Protein AF-A0A7J9WJJ9-F1 (afdb_monomer_lite)

Radius of gyration: 13.2 Å; chains: 1; bounding box: 28×28×44 Å

Foldseek 3Di:
DDLLVLLLVLLLVCLPDQDHPNAGRDPVLSVLSNQQSVPDSLVVLLPPDLVSQLCSSVVSSCVVVPCPCVVDVSSSVSSSVCSVCSNVSSPPPPDDDD

Secondary structure (DSSP, 8-state):
--HHHHHHHHHHHTTSSSEETTEE--HHHHHHHHHHHHHS-HHHHTTS-HHHHHHHHHHHHHHHSTTHHHH-HHHHHHHHHHHHHHHHHTS----S--

Sequence (98 aa):
MTRTGAAATTVLSEFDPAWRDDVPVFACCRKSVATAVEKLDLVEISSLDVTERVQAIRGVVEAEQPGHLAAHRCCAGHLANVAFDLPELIAPEVEAGA

Structure (mmCIF, N/CA/C/O backbone):
data_AF-A0A7J9WJJ9-F1
#
_entry.id   AF-A0A7J9WJJ9-F1
#
loop_
_atom_site.group_PDB
_atom_site.id
_atom_site.type_symbol
_atom_site.label_atom_id
_atom_site.label_alt_id
_atom_site.label_comp_id
_atom_site.label_asym_id
_atom_site.label_entity_id
_atom_site.label_seq_id
_atom_site.pdbx_PDB_ins_code
_atom_site.Cartn_x
_atom_site.Cartn_y
_atom_site.Cartn_z
_atom_site.occupancy
_atom_site.B_iso_or_equiv
_atom_site.auth_seq_id
_atom_site.auth_comp_id
_atom_site.auth_asym_id
_atom_site.auth_atom_id
_atom_site.pdbx_PDB_model_num
ATOM 1 N N . MET A 1 1 ? -8.417 16.807 9.330 1.00 58.03 1 MET A N 1
ATOM 2 C CA . MET A 1 1 ? -7.851 15.628 8.643 1.00 58.03 1 MET A CA 1
ATOM 3 C C . MET A 1 1 ? -8.591 14.409 9.176 1.00 58.03 1 MET A C 1
ATOM 5 O O . MET A 1 1 ? -8.731 14.314 10.389 1.00 58.03 1 MET A O 1
ATOM 9 N N . THR A 1 2 ? -9.187 13.569 8.326 1.00 69.81 2 THR A N 1
ATOM 10 C CA . THR A 1 2 ? -9.855 12.333 8.782 1.00 69.81 2 THR A CA 1
ATOM 11 C C . THR A 1 2 ? -8.800 11.325 9.247 1.00 69.81 2 THR A C 1
ATOM 13 O O . THR A 1 2 ? -7.663 11.381 8.779 1.00 69.81 2 THR A O 1
ATOM 16 N N . ARG A 1 3 ? -9.154 10.402 10.154 1.00 67.69 3 ARG A N 1
ATOM 17 C CA . ARG A 1 3 ? -8.228 9.357 10.641 1.00 67.69 3 ARG A CA 1
ATOM 18 C C . ARG A 1 3 ? -7.635 8.547 9.478 1.00 67.69 3 ARG A C 1
ATOM 20 O O . ARG A 1 3 ? -6.430 8.334 9.437 1.00 67.69 3 ARG A O 1
ATOM 27 N N . THR A 1 4 ? -8.462 8.224 8.487 1.00 76.75 4 THR A N 1
ATOM 28 C CA . THR A 1 4 ? -8.057 7.575 7.231 1.00 76.75 4 THR A CA 1
ATOM 29 C C . THR A 1 4 ? -7.076 8.427 6.411 1.00 76.75 4 THR A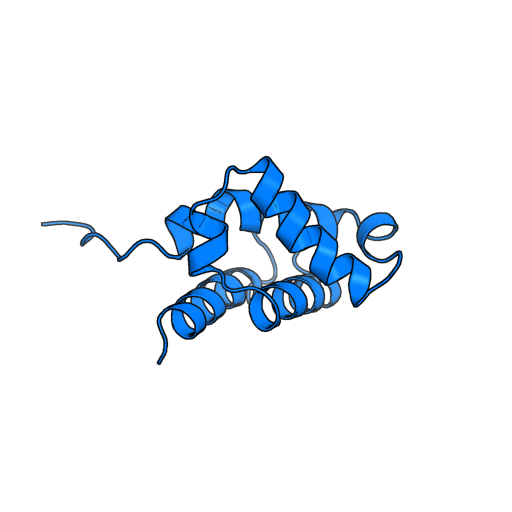 C 1
ATOM 31 O O . THR A 1 4 ? -6.112 7.901 5.870 1.00 76.75 4 THR A O 1
ATOM 34 N N . GLY A 1 5 ? -7.249 9.755 6.366 1.00 80.00 5 GLY A N 1
ATOM 35 C CA . GLY A 1 5 ? -6.320 10.655 5.668 1.00 80.00 5 GLY A CA 1
ATOM 36 C C . GLY A 1 5 ? -4.948 10.773 6.344 1.00 80.00 5 GLY A C 1
ATOM 37 O O . GLY A 1 5 ? -3.930 10.863 5.658 1.00 80.00 5 GLY A O 1
ATOM 38 N N . ALA A 1 6 ? -4.908 10.741 7.681 1.00 84.94 6 ALA A N 1
ATOM 39 C CA . ALA A 1 6 ? -3.655 10.690 8.437 1.00 84.94 6 ALA A CA 1
ATOM 40 C C . ALA A 1 6 ? -2.920 9.361 8.199 1.00 84.94 6 ALA A C 1
ATOM 42 O O . ALA A 1 6 ? -1.749 9.380 7.837 1.00 84.94 6 ALA A O 1
ATOM 43 N N . ALA A 1 7 ? -3.635 8.232 8.272 1.00 87.44 7 ALA A N 1
ATOM 44 C CA . ALA A 1 7 ? -3.091 6.911 7.956 1.00 87.44 7 ALA A CA 1
ATOM 45 C C . ALA A 1 7 ? -2.489 6.842 6.541 1.00 87.44 7 ALA A C 1
ATOM 47 O O . ALA A 1 7 ? -1.378 6.350 6.362 1.00 87.44 7 ALA A O 1
ATOM 48 N N . ALA A 1 8 ? -3.191 7.381 5.538 1.00 91.56 8 ALA A N 1
ATOM 49 C CA . ALA A 1 8 ? -2.689 7.418 4.166 1.00 91.56 8 ALA A CA 1
ATOM 50 C C . ALA A 1 8 ? -1.405 8.252 4.042 1.00 91.56 8 ALA A C 1
ATOM 52 O O . ALA A 1 8 ? -0.479 7.850 3.344 1.00 91.56 8 ALA A O 1
ATOM 53 N N . THR A 1 9 ? -1.328 9.386 4.746 1.00 93.44 9 THR A N 1
ATOM 54 C CA . THR A 1 9 ? -0.130 10.240 4.748 1.00 93.44 9 THR A CA 1
ATOM 55 C C . THR A 1 9 ? 1.063 9.516 5.368 1.00 93.44 9 THR A C 1
ATOM 57 O O . THR A 1 9 ? 2.128 9.514 4.759 1.00 93.44 9 THR A O 1
ATOM 60 N N . THR A 1 10 ? 0.875 8.848 6.512 1.00 93.50 10 THR A N 1
ATOM 61 C CA . THR A 1 10 ? 1.940 8.069 7.161 1.00 93.50 10 THR A CA 1
ATOM 62 C C . THR A 1 10 ? 2.446 6.944 6.263 1.00 93.50 10 THR A C 1
ATOM 64 O O . THR A 1 10 ? 3.648 6.788 6.086 1.00 93.50 10 THR A O 1
ATOM 67 N N . VAL A 1 11 ? 1.550 6.180 5.628 1.00 95.06 11 VAL A N 1
ATOM 68 C CA . VAL A 1 11 ? 1.978 5.109 4.715 1.00 95.06 11 VAL A CA 1
ATOM 69 C C . VAL A 1 11 ? 2.725 5.678 3.508 1.00 95.06 11 VAL A C 1
ATOM 71 O O . VAL A 1 11 ? 3.713 5.091 3.088 1.00 95.06 11 VAL A O 1
ATOM 74 N N . LEU A 1 12 ? 2.293 6.809 2.943 1.00 96.25 12 LEU A N 1
ATOM 75 C CA . LEU A 1 12 ? 2.969 7.412 1.791 1.00 96.25 12 LEU A CA 1
ATOM 76 C C . LEU A 1 12 ? 4.375 7.920 2.128 1.00 96.25 12 LEU A C 1
ATOM 78 O O . LEU A 1 12 ? 5.277 7.727 1.311 1.00 96.25 12 LEU A O 1
ATOM 82 N N . SER A 1 13 ? 4.586 8.499 3.316 1.00 95.50 13 SER A N 1
ATOM 83 C CA . SER A 1 13 ? 5.907 9.005 3.713 1.00 95.50 13 SER A CA 1
ATOM 84 C C . SER A 1 13 ? 6.966 7.905 3.820 1.00 95.50 13 SER A C 1
ATOM 86 O O . SER A 1 13 ? 8.133 8.154 3.523 1.00 95.50 13 SER A O 1
ATOM 88 N N . GLU A 1 14 ? 6.568 6.665 4.124 1.00 95.69 14 GLU A N 1
ATOM 89 C CA . GLU A 1 14 ? 7.469 5.498 4.125 1.00 95.69 14 GLU A CA 1
ATOM 90 C C . GLU A 1 14 ? 8.071 5.192 2.739 1.00 95.69 14 GLU A C 1
ATOM 92 O O . GLU A 1 14 ? 9.054 4.460 2.623 1.00 95.69 14 GLU A O 1
ATOM 97 N N . PHE A 1 15 ? 7.491 5.744 1.668 1.00 97.00 15 PHE A N 1
ATOM 98 C CA . PHE A 1 15 ? 7.927 5.540 0.285 1.00 97.00 15 PHE A CA 1
ATOM 99 C C . PHE A 1 15 ? 8.551 6.792 -0.352 1.00 97.00 15 PHE A C 1
ATOM 101 O O . PHE A 1 15 ? 8.921 6.757 -1.534 1.00 97.00 15 PHE A O 1
ATOM 108 N N . ASP A 1 16 ? 8.716 7.882 0.402 1.00 95.25 16 ASP A N 1
ATOM 109 C CA . ASP A 1 16 ? 9.452 9.063 -0.059 1.00 95.25 16 ASP A CA 1
ATOM 110 C C . ASP A 1 16 ? 10.947 8.759 -0.282 1.00 95.25 16 ASP A C 1
ATOM 112 O O . ASP A 1 16 ? 11.462 9.080 -1.365 1.00 95.25 16 ASP A O 1
ATOM 116 N N . PRO A 1 17 ? 11.656 8.076 0.645 1.00 95.94 17 PRO A N 1
ATOM 117 C CA . PRO A 1 17 ? 13.058 7.725 0.449 1.00 95.94 17 PRO A CA 1
ATOM 118 C C . PRO A 1 17 ? 13.288 6.801 -0.755 1.00 95.94 17 PRO A C 1
ATOM 120 O O . PRO A 1 17 ? 12.390 6.136 -1.273 1.00 95.94 17 PRO A O 1
ATOM 123 N N . ALA A 1 18 ? 14.538 6.725 -1.216 1.00 95.12 18 ALA A N 1
ATOM 124 C CA . ALA A 1 18 ? 14.917 5.819 -2.305 1.00 95.12 18 ALA A CA 1
ATOM 125 C C . ALA A 1 18 ? 14.945 4.333 -1.886 1.00 95.12 18 ALA A C 1
ATOM 127 O O . ALA A 1 18 ? 14.997 3.460 -2.754 1.00 95.12 18 ALA A O 1
ATOM 128 N N . TRP A 1 19 ? 14.905 4.055 -0.581 1.00 96.00 19 TRP A N 1
ATOM 129 C CA . TRP A 1 19 ? 15.041 2.731 0.022 1.00 96.00 19 TRP A CA 1
ATOM 130 C C . TRP A 1 19 ? 14.072 2.580 1.192 1.00 96.00 19 TRP A C 1
ATOM 132 O O . TRP A 1 19 ? 13.882 3.531 1.945 1.00 96.00 19 TRP A O 1
ATOM 142 N N . ARG A 1 20 ? 13.518 1.379 1.355 1.00 93.06 20 ARG A N 1
ATOM 143 C CA . ARG A 1 20 ? 12.705 0.962 2.501 1.00 93.06 20 ARG A CA 1
ATOM 144 C C . ARG A 1 20 ? 13.070 -0.482 2.828 1.00 93.06 20 ARG A C 1
ATOM 146 O O . ARG A 1 20 ? 13.036 -1.312 1.922 1.00 93.06 20 ARG A O 1
ATOM 153 N N . ASP A 1 21 ? 13.461 -0.763 4.068 1.00 89.19 21 ASP A N 1
ATOM 154 C CA . ASP A 1 21 ? 13.883 -2.101 4.522 1.00 89.19 21 ASP A CA 1
ATOM 155 C C . ASP A 1 21 ? 14.942 -2.752 3.609 1.00 89.19 21 ASP A C 1
ATOM 157 O O . ASP A 1 21 ? 14.803 -3.897 3.185 1.00 89.19 21 ASP A O 1
ATOM 161 N N . ASP A 1 22 ? 15.966 -1.983 3.217 1.00 92.75 22 ASP A N 1
ATOM 162 C CA . ASP A 1 22 ? 17.020 -2.384 2.264 1.00 92.75 22 ASP A CA 1
ATOM 163 C C . ASP A 1 22 ? 16.528 -2.770 0.851 1.00 92.75 22 ASP A C 1
ATOM 165 O O . ASP A 1 22 ? 17.301 -3.227 0.002 1.00 92.75 22 ASP A O 1
ATOM 169 N N . VAL A 1 23 ? 15.252 -2.524 0.539 1.00 93.81 23 VAL A N 1
ATOM 170 C CA . VAL A 1 23 ? 14.657 -2.724 -0.786 1.00 93.81 23 VAL A CA 1
ATOM 171 C C . VAL A 1 23 ? 14.495 -1.371 -1.492 1.00 93.81 23 VAL A C 1
ATOM 173 O O . VAL A 1 23 ? 13.956 -0.423 -0.916 1.00 93.81 23 VAL A O 1
ATOM 176 N N . PRO A 1 24 ? 14.910 -1.240 -2.766 1.00 96.25 24 PRO A N 1
ATOM 177 C CA . PRO A 1 24 ? 14.755 0.011 -3.496 1.00 96.25 24 PRO A CA 1
ATOM 178 C C . PRO A 1 24 ? 13.279 0.357 -3.736 1.00 96.25 24 PRO A C 1
ATOM 180 O O . PRO A 1 24 ? 12.437 -0.505 -4.026 1.00 96.25 24 PRO A O 1
ATOM 183 N N . VAL A 1 25 ? 12.978 1.652 -3.678 1.00 97.81 25 VAL A N 1
ATOM 184 C CA . VAL A 1 25 ? 11.649 2.211 -3.935 1.00 97.81 25 VAL A CA 1
ATOM 185 C C . VAL A 1 25 ? 11.648 2.945 -5.275 1.00 97.81 25 VAL A C 1
ATOM 187 O O . VAL A 1 25 ? 12.193 4.042 -5.430 1.00 97.81 25 VAL A O 1
ATOM 190 N N . PHE A 1 26 ? 10.982 2.352 -6.264 1.00 97.50 26 PHE A N 1
ATOM 191 C CA . PHE A 1 26 ? 10.832 2.916 -7.606 1.00 97.50 26 PHE A CA 1
ATOM 192 C C . PHE A 1 26 ? 9.538 3.724 -7.753 1.00 97.50 26 PHE A C 1
ATOM 194 O O . PHE A 1 26 ? 8.650 3.690 -6.901 1.00 97.50 26 PHE A O 1
ATOM 201 N N . ALA A 1 27 ? 9.403 4.442 -8.869 1.00 97.25 27 ALA A N 1
ATOM 202 C CA . ALA A 1 27 ? 8.182 5.181 -9.189 1.00 97.25 27 ALA A CA 1
ATOM 203 C C . ALA A 1 27 ? 6.938 4.270 -9.263 1.00 97.25 27 ALA A C 1
ATOM 205 O O . ALA A 1 27 ? 5.869 4.657 -8.796 1.00 97.25 27 ALA A O 1
ATOM 206 N N . CYS A 1 28 ? 7.073 3.041 -9.781 1.00 97.81 28 CYS A N 1
ATOM 207 C CA . CYS A 1 28 ? 5.975 2.068 -9.804 1.00 97.81 28 CYS A CA 1
ATOM 208 C C . CYS A 1 28 ? 5.558 1.594 -8.400 1.00 97.81 28 CYS A C 1
ATOM 210 O O . CYS A 1 28 ? 4.364 1.409 -8.164 1.00 97.81 28 CYS A O 1
ATOM 212 N N . CYS A 1 29 ? 6.501 1.488 -7.454 1.00 98.12 29 CYS A N 1
ATOM 213 C CA . CYS A 1 29 ? 6.199 1.170 -6.056 1.00 98.12 29 CYS A CA 1
ATOM 214 C C . CYS A 1 29 ? 5.336 2.275 -5.437 1.00 98.12 29 CYS A C 1
ATOM 216 O O . CYS A 1 29 ? 4.251 1.995 -4.937 1.00 98.12 29 CYS A O 1
ATOM 218 N N . ARG A 1 30 ? 5.777 3.537 -5.568 1.00 98.06 30 ARG A N 1
ATOM 219 C CA . ARG A 1 30 ? 5.044 4.714 -5.068 1.00 98.06 30 ARG A CA 1
ATOM 220 C C . ARG A 1 30 ? 3.632 4.781 -5.639 1.00 98.06 30 ARG A C 1
ATOM 222 O O . ARG A 1 30 ? 2.677 4.954 -4.895 1.00 98.06 30 ARG A O 1
ATOM 229 N N . LYS A 1 31 ? 3.488 4.568 -6.951 1.00 98.00 31 LYS A N 1
ATOM 230 C CA . LYS A 1 31 ? 2.179 4.558 -7.616 1.00 98.00 31 LYS A CA 1
ATOM 231 C C . LYS A 1 31 ? 1.272 3.429 -7.113 1.00 98.00 31 LYS A C 1
ATOM 233 O O . LYS A 1 31 ? 0.081 3.652 -6.921 1.00 98.00 31 LYS A O 1
ATOM 238 N N . SER A 1 32 ? 1.813 2.227 -6.915 1.00 98.44 32 SER A N 1
ATOM 239 C CA . SER A 1 32 ? 1.052 1.079 -6.400 1.00 98.44 32 SER A CA 1
ATOM 240 C C . SER A 1 32 ? 0.565 1.317 -4.971 1.00 98.44 32 SER A C 1
ATOM 242 O O . SER A 1 32 ? -0.604 1.084 -4.682 1.00 98.44 32 SER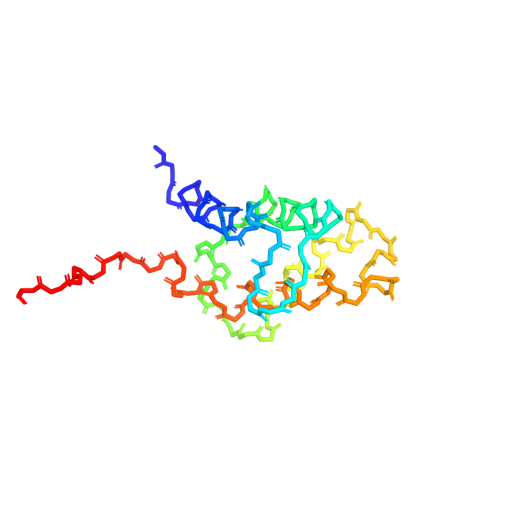 A O 1
ATOM 244 N N . VAL A 1 33 ? 1.429 1.842 -4.099 1.00 97.94 33 VAL A N 1
ATOM 245 C CA . VAL A 1 33 ? 1.061 2.196 -2.720 1.00 97.94 33 VAL A CA 1
ATOM 246 C C . VAL A 1 33 ? 0.030 3.322 -2.708 1.00 97.94 33 VAL A C 1
ATOM 248 O O . VAL A 1 33 ? -0.998 3.177 -2.056 1.00 97.94 33 VAL A O 1
ATOM 251 N N . ALA A 1 34 ? 0.235 4.385 -3.495 1.00 97.81 34 ALA A N 1
ATOM 252 C CA . ALA A 1 34 ? -0.739 5.467 -3.657 1.00 97.81 34 ALA A CA 1
ATOM 253 C C . ALA A 1 34 ? -2.119 4.941 -4.079 1.00 97.81 34 ALA A C 1
ATOM 255 O O . ALA A 1 34 ? -3.125 5.265 -3.459 1.00 97.81 34 ALA A O 1
ATOM 256 N N . THR A 1 35 ? -2.155 4.033 -5.059 1.00 98.00 35 THR A N 1
ATOM 257 C CA . THR A 1 35 ? -3.404 3.397 -5.506 1.00 98.00 35 THR A CA 1
ATOM 258 C C . THR A 1 35 ? -4.110 2.665 -4.363 1.00 98.00 35 THR A C 1
ATOM 260 O O . THR A 1 35 ? -5.327 2.769 -4.229 1.00 98.00 35 THR A O 1
ATOM 263 N N . ALA A 1 36 ? -3.364 1.926 -3.535 1.00 97.25 36 ALA A N 1
ATOM 264 C CA . ALA A 1 36 ? -3.933 1.204 -2.403 1.00 97.25 36 ALA A CA 1
ATOM 265 C C . ALA A 1 36 ? -4.512 2.161 -1.348 1.00 97.25 36 ALA A C 1
ATOM 267 O O . ALA A 1 36 ? -5.663 1.997 -0.948 1.00 97.25 36 ALA A O 1
ATOM 268 N N . VAL A 1 37 ? -3.748 3.173 -0.924 1.00 95.38 37 VAL A N 1
ATOM 269 C CA . VAL A 1 37 ? -4.166 4.092 0.152 1.00 95.38 37 VAL A CA 1
ATOM 270 C C . VAL A 1 37 ? -5.278 5.059 -0.272 1.00 95.38 37 VAL A C 1
ATOM 272 O O . VAL A 1 37 ? -6.029 5.524 0.576 1.00 95.38 37 VAL A O 1
ATOM 275 N N . GLU A 1 38 ? -5.418 5.350 -1.570 1.00 95.88 38 GLU A N 1
ATOM 276 C CA . GLU A 1 38 ? -6.511 6.178 -2.107 1.00 95.88 38 GLU A CA 1
ATOM 277 C C . GLU A 1 38 ? -7.860 5.446 -2.141 1.00 95.88 38 GLU A C 1
ATOM 279 O O . GLU A 1 38 ? -8.912 6.086 -2.139 1.00 95.88 38 GLU A O 1
ATOM 284 N N . LYS A 1 39 ? -7.843 4.112 -2.212 1.00 95.88 39 LYS A N 1
ATOM 285 C CA . LYS A 1 39 ? -9.036 3.289 -2.474 1.00 95.88 39 LYS A CA 1
ATOM 286 C C . LYS A 1 39 ? -9.461 2.409 -1.304 1.00 95.88 39 LYS A C 1
ATOM 288 O O . LYS A 1 39 ? -10.544 1.832 -1.361 1.00 95.88 39 LYS A O 1
ATOM 293 N N . LEU A 1 40 ? -8.638 2.298 -0.267 1.00 95.56 40 LEU A N 1
ATOM 294 C CA . LEU A 1 40 ? -8.922 1.504 0.924 1.00 95.56 40 LEU A CA 1
ATOM 295 C C . LEU A 1 40 ? -9.067 2.398 2.151 1.00 95.56 40 LEU A C 1
ATOM 297 O O . LEU A 1 40 ? -8.296 3.338 2.339 1.00 95.56 40 LEU A O 1
ATOM 301 N N . ASP A 1 41 ? -10.004 2.052 3.034 1.00 94.94 41 ASP A N 1
ATOM 302 C CA . ASP A 1 41 ? -9.980 2.586 4.391 1.00 94.94 41 ASP A CA 1
ATOM 303 C C . ASP A 1 41 ? -8.931 1.825 5.205 1.00 94.94 41 ASP A C 1
ATOM 305 O O . ASP A 1 41 ? -9.159 0.719 5.696 1.00 94.94 41 ASP A O 1
ATOM 309 N N . LEU A 1 42 ? -7.750 2.431 5.327 1.00 93.44 42 LEU A N 1
ATOM 310 C CA . LEU A 1 42 ? -6.617 1.851 6.041 1.00 93.44 42 LEU A CA 1
ATOM 311 C C . LEU A 1 42 ? -6.929 1.523 7.508 1.00 93.44 42 LEU A C 1
ATOM 313 O O . LEU A 1 42 ? -6.358 0.579 8.046 1.00 93.44 42 LEU A O 1
ATOM 317 N N . VAL A 1 43 ? -7.847 2.265 8.136 1.00 92.31 43 VAL A N 1
ATOM 318 C CA . VAL A 1 43 ? -8.258 2.042 9.531 1.00 92.31 43 VAL A CA 1
ATOM 319 C C . VAL A 1 43 ? -9.164 0.821 9.650 1.00 92.31 43 VAL A C 1
ATOM 321 O O . VAL A 1 43 ? -9.095 0.088 10.633 1.00 92.31 43 VAL A O 1
ATOM 324 N N . GLU A 1 44 ? -10.026 0.595 8.662 1.00 93.25 44 GLU A N 1
ATOM 325 C CA . GLU A 1 44 ? -10.877 -0.591 8.628 1.00 93.25 44 GLU A CA 1
ATOM 326 C C . GLU A 1 44 ? -10.019 -1.837 8.400 1.00 93.25 44 GLU A C 1
ATOM 328 O O . GLU A 1 44 ? -10.037 -2.773 9.206 1.00 93.25 44 GLU A O 1
ATOM 333 N N . ILE A 1 45 ? -9.193 -1.823 7.349 1.00 95.81 45 ILE A N 1
ATOM 334 C CA . ILE A 1 45 ? -8.420 -3.009 6.978 1.00 95.81 45 ILE A CA 1
ATOM 335 C C . ILE A 1 45 ? -7.317 -3.335 7.992 1.00 95.81 45 ILE A C 1
ATOM 337 O O . ILE A 1 45 ? -6.938 -4.495 8.095 1.00 95.81 45 ILE A O 1
ATOM 341 N N . SER A 1 46 ? -6.812 -2.373 8.778 1.00 95.12 46 SER A N 1
ATOM 342 C CA . SER A 1 46 ? -5.793 -2.647 9.807 1.00 95.12 46 SER A CA 1
ATOM 343 C C . SER A 1 46 ? -6.260 -3.636 10.873 1.00 95.12 46 SER A C 1
ATOM 345 O O . SER A 1 46 ? -5.431 -4.268 11.523 1.00 95.12 46 SER A O 1
ATOM 347 N N . SER A 1 47 ? -7.577 -3.746 11.076 1.00 94.44 47 SER A N 1
ATOM 348 C CA . SER A 1 47 ? -8.180 -4.675 12.036 1.00 94.44 47 SER A CA 1
ATOM 349 C C . SER A 1 47 ? -8.293 -6.113 11.517 1.00 94.44 47 SER A C 1
ATOM 351 O O . SER A 1 47 ? -8.531 -7.023 12.311 1.00 94.44 47 SER A O 1
ATOM 353 N N . LEU A 1 48 ? -8.100 -6.324 10.211 1.00 97.00 48 LEU A N 1
ATOM 354 C CA . LEU A 1 48 ? -8.155 -7.639 9.579 1.00 97.00 48 LEU A CA 1
ATOM 355 C C . LEU A 1 48 ? -6.884 -8.449 9.856 1.00 97.00 48 LEU A C 1
ATOM 357 O O . LEU A 1 48 ? -5.813 -7.909 10.185 1.00 97.00 48 LEU A O 1
ATOM 361 N N . ASP A 1 49 ? -6.969 -9.765 9.656 1.00 97.19 49 ASP A N 1
ATOM 362 C CA . ASP A 1 49 ? -5.767 -10.587 9.680 1.00 97.19 49 ASP A CA 1
ATOM 363 C C . ASP A 1 49 ? -4.815 -10.207 8.531 1.00 97.19 49 ASP A C 1
ATOM 365 O O . ASP A 1 49 ? -5.178 -9.543 7.554 1.00 97.19 49 ASP A O 1
ATOM 369 N N . VAL A 1 50 ? -3.541 -10.569 8.674 1.00 96.69 50 VAL A N 1
ATOM 370 C CA . VAL A 1 50 ? -2.516 -10.135 7.719 1.00 96.69 50 VAL A CA 1
ATOM 371 C C . VAL A 1 50 ? -2.753 -10.682 6.311 1.00 96.69 50 VAL A C 1
ATOM 373 O O . VAL A 1 50 ? -2.475 -9.995 5.331 1.00 96.69 50 VAL A O 1
ATOM 376 N N . THR A 1 51 ? -3.307 -11.888 6.184 1.00 97.50 51 THR A N 1
ATOM 377 C CA . THR A 1 51 ? -3.610 -12.482 4.880 1.00 97.50 51 THR A CA 1
ATOM 378 C C . THR A 1 51 ? -4.725 -11.695 4.209 1.00 97.50 51 THR A C 1
ATOM 380 O O . THR A 1 51 ? -4.583 -11.312 3.049 1.00 97.50 51 THR A O 1
ATOM 383 N N . GLU A 1 52 ? -5.796 -11.393 4.941 1.00 98.25 52 GLU A N 1
ATOM 384 C CA . GLU A 1 52 ? -6.908 -10.574 4.455 1.00 98.25 52 GLU A CA 1
ATOM 385 C C . GLU A 1 52 ? -6.450 -9.171 4.038 1.00 98.25 52 GLU A C 1
ATOM 387 O O . GLU A 1 52 ? -6.797 -8.718 2.946 1.00 98.25 52 GLU A O 1
ATOM 392 N N . ARG A 1 53 ? -5.590 -8.514 4.829 1.00 97.94 53 ARG A N 1
ATOM 393 C CA . ARG A 1 53 ? -4.988 -7.217 4.464 1.00 97.94 53 ARG A CA 1
ATOM 394 C C . ARG A 1 53 ? -4.190 -7.282 3.177 1.00 97.94 53 ARG A C 1
ATOM 396 O O . ARG A 1 53 ? -4.372 -6.442 2.296 1.00 97.94 53 ARG A O 1
ATOM 403 N N . VAL A 1 54 ? -3.312 -8.278 3.055 1.00 98.19 54 VAL A N 1
ATOM 404 C CA . VAL A 1 54 ? -2.509 -8.476 1.845 1.00 98.19 54 VAL A CA 1
ATOM 405 C C . VAL A 1 54 ? -3.426 -8.662 0.637 1.00 98.19 54 VAL A C 1
ATOM 407 O O . VAL A 1 54 ? -3.177 -8.057 -0.405 1.00 98.19 54 VAL A O 1
ATOM 410 N N . GLN A 1 55 ? -4.495 -9.454 0.758 1.00 98.06 55 GLN A N 1
ATOM 411 C CA . GLN A 1 55 ? -5.437 -9.660 -0.344 1.00 98.06 55 GLN A CA 1
ATOM 412 C C . GLN A 1 55 ? -6.238 -8.398 -0.675 1.00 98.06 55 GLN A C 1
ATOM 414 O O . GLN A 1 55 ? -6.386 -8.089 -1.854 1.00 98.06 55 GLN A O 1
ATOM 419 N N . ALA A 1 56 ? -6.696 -7.637 0.321 1.00 98.00 56 ALA A N 1
ATOM 420 C CA . ALA A 1 56 ? -7.410 -6.380 0.104 1.00 98.00 56 ALA A CA 1
ATOM 421 C C . ALA A 1 56 ? -6.534 -5.358 -0.641 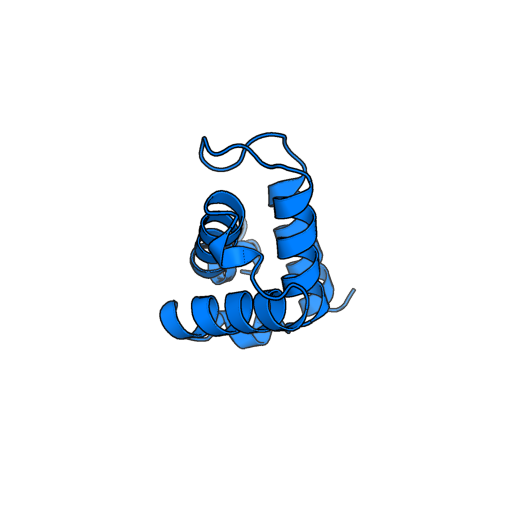1.00 98.00 56 ALA A C 1
ATOM 423 O O . ALA A 1 56 ? -6.933 -4.823 -1.678 1.00 98.00 56 ALA A O 1
ATOM 424 N N . ILE A 1 57 ? -5.301 -5.157 -0.165 1.00 98.12 57 ILE A N 1
ATOM 425 C CA . ILE A 1 57 ? -4.328 -4.236 -0.766 1.00 98.12 57 ILE A CA 1
ATOM 426 C C . ILE A 1 57 ? -3.975 -4.670 -2.189 1.00 98.12 57 ILE A C 1
ATOM 428 O O . ILE A 1 57 ? -4.059 -3.874 -3.127 1.00 98.12 57 ILE A O 1
ATOM 432 N N . ARG A 1 58 ? -3.605 -5.940 -2.381 1.00 97.88 58 ARG A N 1
ATOM 433 C CA . ARG A 1 58 ? -3.247 -6.453 -3.709 1.00 97.88 58 ARG A CA 1
ATOM 434 C C . ARG A 1 58 ? -4.430 -6.434 -4.665 1.00 97.88 58 ARG A C 1
ATOM 436 O O . ARG A 1 58 ? -4.235 -6.095 -5.825 1.00 97.88 58 ARG A O 1
ATOM 443 N N . GLY A 1 59 ? -5.625 -6.785 -4.198 1.00 97.75 59 GLY A N 1
ATOM 444 C CA . GLY A 1 59 ? -6.834 -6.853 -5.013 1.00 97.75 59 GLY A CA 1
ATOM 445 C C . GLY A 1 59 ? -7.191 -5.503 -5.624 1.00 97.75 59 GLY A C 1
ATOM 446 O O . GLY A 1 59 ? -7.448 -5.424 -6.822 1.00 97.75 59 GLY A O 1
ATOM 447 N N . VAL A 1 60 ? -7.121 -4.431 -4.833 1.00 97.94 60 VAL A N 1
ATOM 448 C CA . VAL A 1 60 ? -7.355 -3.068 -5.328 1.00 97.94 60 VAL A CA 1
ATOM 449 C C . VAL A 1 60 ? -6.288 -2.638 -6.331 1.00 97.94 60 VAL A C 1
ATOM 451 O O . VAL A 1 60 ? -6.620 -2.099 -7.385 1.00 97.94 60 VAL A O 1
ATOM 454 N N . VAL A 1 61 ? -5.008 -2.898 -6.048 1.00 98.25 61 VAL A N 1
ATOM 455 C CA . VAL A 1 61 ? -3.935 -2.515 -6.979 1.00 98.25 61 VAL A CA 1
ATOM 456 C C . VAL A 1 61 ? -4.008 -3.316 -8.277 1.00 98.25 61 VAL A C 1
ATOM 458 O O . VAL A 1 61 ? -3.826 -2.741 -9.341 1.00 98.25 61 VAL A O 1
ATOM 461 N N . GLU A 1 62 ? -4.314 -4.610 -8.222 1.00 97.81 62 GLU A N 1
ATOM 462 C CA . GLU A 1 62 ? -4.467 -5.452 -9.412 1.00 97.81 62 GLU A CA 1
ATOM 463 C C . GLU A 1 62 ? -5.697 -5.053 -10.244 1.00 97.81 62 GLU A C 1
ATOM 465 O O . GLU A 1 62 ? -5.638 -5.086 -11.470 1.00 97.81 62 GLU A O 1
ATOM 470 N N . ALA A 1 63 ? -6.792 -4.615 -9.609 1.00 98.06 63 ALA A N 1
ATOM 471 C CA . ALA A 1 63 ? -7.968 -4.106 -10.317 1.00 98.06 63 ALA A CA 1
ATOM 472 C C . ALA A 1 63 ? -7.667 -2.822 -11.115 1.00 98.06 63 ALA A C 1
ATOM 474 O O . ALA A 1 63 ? -8.163 -2.652 -12.227 1.00 98.06 63 ALA A O 1
ATOM 475 N N . GLU A 1 64 ? -6.830 -1.935 -10.572 1.00 98.12 64 GLU A N 1
ATOM 476 C CA . GLU A 1 64 ? -6.460 -0.656 -11.200 1.00 98.12 64 GLU A CA 1
ATOM 477 C C . GLU A 1 64 ? -5.235 -0.759 -12.116 1.00 98.12 64 GLU A C 1
ATOM 479 O O . GLU A 1 64 ? -5.054 0.040 -13.037 1.00 98.12 64 GLU A O 1
ATOM 484 N N . GLN A 1 65 ? -4.370 -1.739 -11.861 1.00 97.31 65 GLN A N 1
ATOM 485 C CA . GLN A 1 65 ? -3.133 -1.985 -12.593 1.00 97.31 65 GLN A CA 1
ATOM 486 C C . GLN A 1 65 ? -3.022 -3.477 -12.965 1.00 97.31 65 GLN A C 1
ATOM 488 O O . GLN A 1 65 ? -2.147 -4.177 -12.444 1.00 97.31 65 GLN A O 1
ATOM 493 N N . PRO A 1 66 ? -3.874 -3.987 -13.878 1.00 97.88 66 PRO A N 1
ATOM 494 C CA . PRO A 1 66 ? -3.917 -5.413 -14.193 1.00 97.88 66 PRO A CA 1
ATOM 495 C C . PRO A 1 66 ? -2.577 -5.945 -14.711 1.00 97.88 66 PRO A C 1
ATOM 497 O O . PRO A 1 66 ? -1.938 -5.347 -15.580 1.00 97.88 66 PRO A O 1
ATOM 500 N N . GLY A 1 67 ? -2.142 -7.083 -14.174 1.00 96.44 67 GLY A N 1
ATOM 501 C CA . GLY A 1 67 ? -0.874 -7.747 -14.469 1.00 96.44 67 GLY A CA 1
ATOM 502 C C . GLY A 1 67 ? 0.358 -7.080 -13.849 1.00 96.44 67 GLY A C 1
ATOM 503 O O . GLY A 1 67 ? 1.461 -7.627 -13.952 1.00 96.44 67 GLY A O 1
ATOM 504 N N . HIS A 1 68 ? 0.217 -5.920 -13.194 1.00 97.19 68 HIS A N 1
ATOM 505 C CA . HIS A 1 68 ? 1.362 -5.167 -12.686 1.00 97.19 68 HIS A CA 1
ATOM 506 C C . HIS A 1 68 ? 2.102 -5.926 -11.585 1.00 97.19 68 HIS A C 1
ATOM 508 O O . HIS A 1 68 ? 3.333 -6.019 -11.629 1.00 97.19 68 HIS A O 1
ATOM 514 N N . LEU A 1 69 ? 1.367 -6.509 -10.633 1.00 97.38 69 LEU A N 1
ATOM 515 C CA . LEU A 1 69 ? 1.953 -7.199 -9.481 1.00 97.38 69 LEU A CA 1
ATOM 516 C C . LEU A 1 69 ? 2.626 -8.519 -9.866 1.00 97.38 69 LEU A C 1
ATOM 518 O O . LEU A 1 69 ? 3.569 -8.941 -9.198 1.00 97.38 69 LEU A O 1
ATOM 522 N N . ALA A 1 70 ? 2.186 -9.148 -10.958 1.00 96.56 70 ALA A N 1
ATOM 523 C CA . ALA A 1 70 ? 2.850 -10.318 -11.525 1.00 96.56 70 ALA A CA 1
ATOM 524 C C . ALA A 1 70 ? 4.184 -9.950 -12.199 1.00 96.56 70 ALA A C 1
ATOM 526 O O . ALA A 1 70 ? 5.157 -10.695 -12.095 1.00 96.56 70 ALA A O 1
ATOM 527 N N . ALA A 1 71 ? 4.249 -8.789 -12.858 1.00 96.75 71 ALA A N 1
ATOM 528 C CA . ALA A 1 71 ? 5.454 -8.314 -13.538 1.00 96.75 71 ALA A CA 1
ATOM 529 C C . ALA A 1 71 ? 6.480 -7.661 -12.590 1.00 96.75 71 ALA A C 1
ATOM 531 O O . ALA A 1 71 ? 7.679 -7.677 -12.871 1.00 96.75 7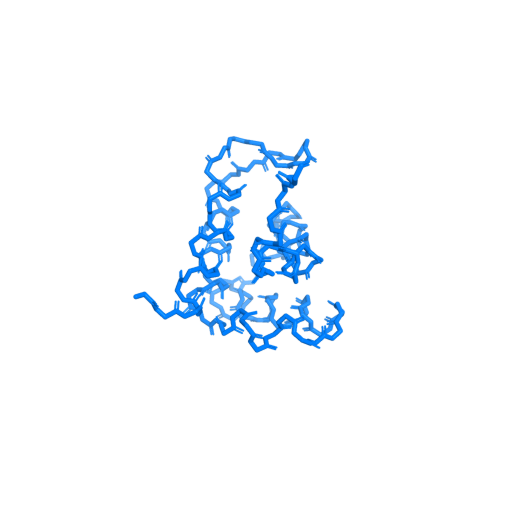1 ALA A O 1
ATOM 532 N N . HIS A 1 72 ? 6.036 -7.099 -11.461 1.00 96.75 72 HIS A N 1
ATOM 533 C CA . HIS A 1 72 ? 6.878 -6.304 -10.564 1.00 96.75 72 HIS A CA 1
ATOM 534 C C . HIS A 1 72 ? 6.911 -6.871 -9.146 1.00 96.75 72 HIS A C 1
ATOM 536 O O . HIS A 1 72 ? 6.172 -6.448 -8.254 1.00 96.75 72 HIS A O 1
ATOM 542 N N . ARG A 1 73 ? 7.870 -7.774 -8.906 1.00 94.25 73 ARG A N 1
ATOM 543 C CA . ARG A 1 73 ? 8.078 -8.398 -7.588 1.00 94.25 73 ARG A CA 1
ATOM 544 C C . ARG A 1 73 ? 8.293 -7.392 -6.450 1.00 94.25 73 ARG A C 1
ATOM 546 O O . ARG A 1 73 ? 7.860 -7.649 -5.335 1.00 94.25 73 ARG A O 1
ATOM 553 N N . CYS A 1 74 ? 8.947 -6.256 -6.720 1.00 95.31 74 CYS A N 1
ATOM 554 C CA . CYS A 1 74 ? 9.190 -5.231 -5.701 1.00 95.31 74 CYS A CA 1
ATOM 555 C C . CYS A 1 74 ? 7.893 -4.539 -5.268 1.00 95.31 74 CYS A C 1
ATOM 557 O O . CYS A 1 74 ? 7.716 -4.293 -4.085 1.00 95.31 74 CYS A O 1
ATOM 559 N N . CYS A 1 75 ? 6.961 -4.286 -6.191 1.00 97.75 75 CYS A N 1
ATO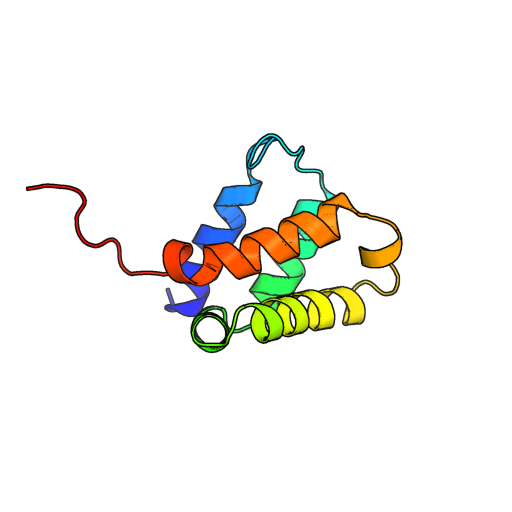M 560 C CA . CYS A 1 75 ? 5.666 -3.684 -5.870 1.00 97.75 75 CYS A CA 1
ATOM 561 C C . CYS A 1 75 ? 4.817 -4.656 -5.047 1.00 97.75 75 CYS A C 1
ATOM 563 O O . CYS A 1 75 ? 4.282 -4.281 -4.010 1.00 97.75 75 CYS A O 1
ATOM 565 N N . ALA A 1 76 ? 4.770 -5.927 -5.453 1.00 97.25 76 ALA A N 1
ATOM 566 C CA . ALA A 1 76 ? 4.087 -6.971 -4.696 1.00 97.25 76 ALA A CA 1
ATOM 567 C C . ALA A 1 76 ? 4.651 -7.146 -3.272 1.00 97.25 76 ALA A C 1
ATOM 569 O O . ALA A 1 76 ? 3.875 -7.332 -2.337 1.00 97.25 76 ALA A O 1
ATOM 570 N N . GLY A 1 77 ? 5.979 -7.078 -3.114 1.00 97.25 77 GLY A N 1
ATOM 571 C CA . GLY A 1 77 ? 6.649 -7.144 -1.813 1.00 97.25 77 GLY A CA 1
ATOM 572 C C . GLY A 1 77 ? 6.356 -5.927 -0.938 1.00 97.25 77 GLY A C 1
ATOM 573 O O . GLY A 1 77 ? 5.920 -6.087 0.192 1.00 97.25 77 GLY A O 1
ATOM 574 N N . HIS A 1 78 ? 6.490 -4.715 -1.480 1.00 98.06 78 HIS A N 1
ATOM 575 C CA . HIS A 1 78 ? 6.194 -3.479 -0.748 1.00 98.06 78 HIS A CA 1
ATOM 576 C C . HIS A 1 78 ? 4.740 -3.400 -0.276 1.00 98.06 78 HIS A C 1
ATOM 578 O O . HIS A 1 78 ? 4.491 -3.018 0.860 1.00 98.06 78 HIS A O 1
ATOM 584 N N . LEU A 1 79 ? 3.775 -3.818 -1.101 1.00 97.88 79 LEU A N 1
ATOM 585 C CA . LEU A 1 79 ? 2.369 -3.896 -0.687 1.00 97.88 79 LEU A CA 1
ATOM 586 C C . LEU A 1 79 ? 2.142 -4.925 0.427 1.00 97.88 79 LEU A C 1
ATOM 588 O O . LEU A 1 79 ? 1.301 -4.705 1.296 1.00 97.88 79 LEU A O 1
ATOM 592 N N . ALA A 1 80 ? 2.880 -6.038 0.408 1.00 97.62 80 ALA A N 1
ATOM 593 C CA . ALA A 1 80 ? 2.838 -6.999 1.499 1.00 97.62 80 ALA A CA 1
ATOM 594 C C . ALA A 1 80 ? 3.418 -6.390 2.779 1.00 97.62 80 ALA A C 1
ATOM 596 O O . ALA A 1 80 ? 2.764 -6.469 3.810 1.00 97.62 80 ALA A O 1
ATOM 597 N N . ASN A 1 81 ? 4.571 -5.719 2.712 1.00 96.88 81 ASN A N 1
ATOM 598 C CA . ASN A 1 81 ? 5.164 -5.060 3.877 1.00 96.88 81 ASN A CA 1
ATOM 599 C C . ASN A 1 81 ? 4.223 -3.999 4.459 1.00 96.88 81 ASN A C 1
ATOM 601 O O . ASN A 1 81 ? 3.959 -4.025 5.651 1.00 96.88 81 ASN A O 1
ATOM 605 N N . VAL A 1 82 ? 3.603 -3.158 3.618 1.00 96.75 82 VAL A N 1
ATOM 606 C CA . VAL A 1 82 ? 2.554 -2.227 4.074 1.00 96.75 82 VAL A CA 1
ATOM 607 C C . VAL A 1 82 ? 1.460 -2.977 4.821 1.00 96.75 82 VAL A C 1
ATOM 609 O O . VAL A 1 82 ? 1.061 -2.537 5.888 1.00 96.75 82 VAL A O 1
ATOM 612 N N . ALA A 1 83 ? 0.993 -4.117 4.307 1.00 97.31 83 ALA A N 1
ATOM 613 C CA . ALA A 1 83 ? -0.017 -4.915 4.989 1.00 97.31 83 ALA A CA 1
ATOM 614 C C . ALA A 1 83 ? 0.446 -5.400 6.371 1.00 97.31 83 ALA A C 1
ATOM 616 O O . ALA A 1 83 ? -0.368 -5.370 7.288 1.00 97.3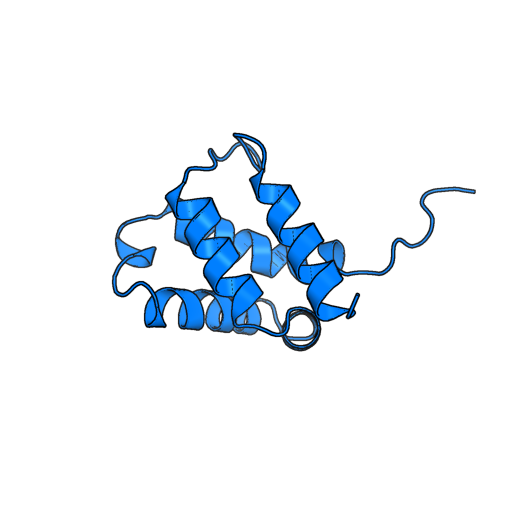1 83 ALA A O 1
ATOM 617 N N . PHE A 1 84 ? 1.706 -5.827 6.530 1.00 96.81 84 PHE A N 1
ATOM 618 C CA . PHE A 1 84 ? 2.281 -6.225 7.823 1.00 96.81 84 PHE A CA 1
ATOM 619 C C . PHE A 1 84 ? 2.363 -5.040 8.788 1.00 96.81 84 PHE A C 1
ATOM 621 O O . PHE A 1 84 ? 1.836 -5.129 9.898 1.00 96.81 84 PHE A O 1
ATOM 628 N N . ASP A 1 85 ? 2.932 -3.933 8.321 1.00 95.25 85 ASP A N 1
ATOM 629 C CA . ASP A 1 85 ? 3.295 -2.772 9.134 1.00 95.25 85 ASP A CA 1
ATOM 630 C C . ASP A 1 85 ? 2.080 -1.885 9.460 1.00 95.25 85 ASP A C 1
ATOM 632 O O . ASP A 1 85 ? 2.110 -1.101 10.407 1.00 95.25 85 ASP A O 1
ATOM 636 N N . LEU A 1 86 ? 0.982 -2.011 8.700 1.00 94.50 86 LEU A N 1
ATOM 637 C CA . LEU A 1 86 ? -0.177 -1.116 8.771 1.00 94.50 86 LEU A CA 1
ATOM 638 C C . LEU A 1 86 ? -0.701 -0.838 10.191 1.00 94.50 86 LEU A C 1
ATOM 640 O O . LEU A 1 86 ? -0.950 0.330 10.480 1.00 94.50 86 LEU A O 1
ATOM 644 N N . PRO A 1 87 ? -0.889 -1.830 11.087 1.00 94.25 87 PRO A N 1
ATOM 645 C CA . PRO A 1 87 ? -1.428 -1.584 12.421 1.00 94.25 87 PRO A CA 1
ATOM 646 C C . PRO A 1 87 ? -0.495 -0.729 13.270 1.00 94.25 87 PRO A C 1
ATOM 648 O O . PRO A 1 87 ? -0.978 0.074 14.061 1.00 94.25 87 PRO A O 1
ATOM 651 N N . GLU A 1 88 ? 0.817 -0.889 13.097 1.00 92.44 88 GLU A N 1
ATOM 652 C CA . GLU A 1 88 ? 1.829 -0.100 13.799 1.00 92.44 88 GLU A CA 1
ATOM 653 C C . GLU A 1 88 ? 1.913 1.308 13.206 1.00 92.44 88 GLU A C 1
ATOM 655 O O . GLU A 1 88 ? 1.896 2.283 13.952 1.00 92.44 88 GLU A O 1
ATOM 660 N N . LEU A 1 89 ? 1.888 1.428 11.873 1.00 89.50 89 LEU A N 1
ATOM 661 C CA . LEU A 1 89 ? 1.937 2.713 11.164 1.00 89.50 89 LEU A CA 1
ATOM 662 C C . LEU A 1 89 ? 0.757 3.639 11.493 1.00 89.50 89 LEU A C 1
ATOM 664 O O . LEU A 1 89 ? 0.891 4.857 11.398 1.00 89.50 89 LEU A O 1
ATOM 668 N N . ILE A 1 90 ? -0.410 3.086 11.833 1.00 87.38 90 ILE A N 1
ATOM 669 C CA . ILE A 1 90 ? -1.617 3.879 12.117 1.00 87.38 90 ILE A CA 1
ATOM 670 C C . ILE A 1 90 ? -2.025 3.860 13.591 1.00 87.38 90 ILE A C 1
ATOM 672 O O . ILE A 1 90 ? -3.038 4.477 13.951 1.00 87.38 90 ILE A O 1
ATOM 676 N N . ALA A 1 91 ? -1.283 3.142 14.439 1.00 82.94 91 ALA A N 1
ATOM 677 C CA . ALA A 1 91 ? -1.482 3.210 15.875 1.00 82.94 91 ALA A CA 1
ATOM 678 C C . ALA A 1 91 ? -1.293 4.667 16.326 1.00 82.94 91 ALA A C 1
ATOM 680 O O . ALA A 1 91 ? -0.426 5.369 15.801 1.00 82.94 91 ALA A O 1
ATOM 681 N N . PRO A 1 92 ? -2.099 5.162 17.282 1.00 63.28 92 PRO A N 1
ATOM 682 C CA . PRO A 1 92 ? -1.775 6.431 17.914 1.00 63.28 92 PRO A CA 1
ATOM 683 C C . PRO A 1 92 ? -0.355 6.320 18.474 1.00 63.28 92 PRO A C 1
ATOM 685 O O . PRO A 1 92 ? -0.049 5.303 19.098 1.00 63.28 92 PRO A O 1
ATOM 688 N N . GLU A 1 93 ? 0.491 7.330 18.243 1.00 56.12 93 GLU A N 1
ATOM 689 C CA . GLU A 1 93 ? 1.796 7.441 18.897 1.00 56.12 93 GLU A CA 1
ATOM 690 C C . GLU A 1 93 ? 1.556 7.342 20.408 1.00 56.12 93 GLU A C 1
ATOM 692 O O . GLU A 1 93 ? 1.141 8.300 21.060 1.00 56.12 93 GLU A O 1
ATOM 697 N N . VAL A 1 94 ? 1.722 6.146 20.972 1.00 47.75 94 VAL A N 1
ATOM 698 C CA . VAL A 1 94 ? 1.791 5.981 22.415 1.00 47.75 94 VAL A CA 1
ATOM 699 C C . VAL A 1 94 ? 3.124 6.604 22.768 1.00 47.75 94 VAL A C 1
ATOM 701 O O . VAL A 1 94 ? 4.159 6.034 22.433 1.00 47.75 94 VAL A O 1
ATOM 704 N N . GLU A 1 95 ? 3.056 7.818 23.319 1.00 43.47 95 GLU A N 1
ATOM 705 C CA . GLU A 1 95 ? 4.174 8.679 23.701 1.00 43.47 95 GLU A CA 1
ATOM 706 C C . GLU A 1 95 ? 5.455 7.878 23.946 1.00 43.47 95 GLU A C 1
ATOM 708 O O . GLU A 1 95 ? 5.590 7.153 24.938 1.00 43.47 95 GLU A O 1
ATOM 713 N N . ALA A 1 96 ? 6.396 7.994 23.010 1.00 40.72 96 ALA A N 1
ATOM 714 C CA . ALA A 1 96 ? 7.737 7.485 23.196 1.00 40.72 96 ALA A CA 1
ATOM 715 C C . ALA A 1 96 ? 8.420 8.313 24.298 1.00 40.72 96 ALA A C 1
ATOM 717 O O . ALA A 1 96 ? 9.070 9.315 24.019 1.00 40.72 96 ALA A O 1
ATOM 718 N N . GLY A 1 97 ? 8.268 7.864 25.544 1.00 39.19 97 GLY A N 1
ATOM 719 C CA . GLY A 1 97 ? 9.189 8.147 26.644 1.00 39.19 97 GLY A CA 1
ATOM 720 C C . GLY A 1 97 ? 8.819 9.314 27.555 1.00 39.19 97 GLY A C 1
ATOM 721 O O . GLY A 1 97 ? 9.083 10.475 27.250 1.00 39.19 97 GLY A O 1
ATOM 722 N N . ALA A 1 98 ? 8.305 8.947 28.731 1.00 33.75 98 ALA A N 1
ATOM 723 C CA . ALA A 1 98 ? 8.660 9.589 29.995 1.00 33.75 98 ALA A CA 1
ATOM 724 C C . ALA A 1 98 ? 10.159 9.412 30.313 1.00 33.75 98 ALA A C 1
ATOM 726 O O . ALA A 1 98 ? 10.753 8.423 29.820 1.00 33.75 98 ALA A O 1
#

pLDDT: mean 90.91, std 14.18, range [33.75, 98.44]